Protein AF-A0A1C4YHN3-F1 (afdb_monomer)

pLDDT: mean 73.81, std 14.63, range [34.56, 90.0]

Nearest PDB structures (foldseek):
  3u1u-assembly1_A  TM=4.009E-01  e=6.116E+00  Homo sapiens
  4iup-assembly2_B  TM=3.305E-01  e=4.116E+00  Arabidopsis thaliana
  7eez-assembly1_A  TM=3.086E-01  e=4.116E+00  Zea mays

Foldseek 3Di:
DDPPPPPPPVVVVVVVVVVVVVVVLVPADDFQPWFWAQDPVPRATATFRDWDWDWDQDPNDTDIDATWTAGPPPRDTDHDDPPRTDDQPDKDFQQAWAFRCPDPDTDTDGPRDIDTDDCRYQWDAGRRRRDIDGHNVPPPPPDD

Sequence (144 aa):
MTTGQAEPAGWRLAWDLAVALWRELRAGPQPLPVLYLACDGCGQVTAHTRVQKVMDISDGAVIGSPPEAVCEACEHAQRRTVGDELPADTTVICAGHRFRRFGLRRRRRACSEAFAVPAAAVLVVCPWCVTRQAGPGRHSRQAM

Radius of gyration: 23.23 Å; Cα contacts (8 Å, |Δi|>4): 239; chains: 1; bounding box: 82×25×73 Å

Solvent-accessible surface area (backbone atoms only — not comparable to full-atom values): 8772 Å² total; per-residue (Å²): 138,83,83,78,80,77,75,59,72,61,57,60,54,52,48,52,51,50,52,49,52,50,48,55,71,61,55,57,74,71,68,48,78,67,43,43,34,71,32,88,80,79,72,42,32,30,32,26,74,47,74,47,70,56,74,47,78,57,95,92,42,79,49,74,49,72,50,23,38,28,32,74,85,77,64,42,70,42,77,68,56,96,83,58,66,59,69,59,80,32,79,47,67,35,87,39,56,29,83,51,81,62,77,95,52,84,52,83,39,75,49,64,48,75,45,71,36,36,56,69,19,48,40,37,59,36,44,70,54,69,38,74,41,79,20,74,57,58,74,84,78,85,85,130

Mean predicted aligned error: 13.32 Å

Structure (mmCIF, N/CA/C/O backbone):
data_AF-A0A1C4YHN3-F1
#
_entry.id   AF-A0A1C4YHN3-F1
#
loop_
_atom_site.group_PDB
_atom_site.id
_atom_site.type_symbol
_atom_site.label_atom_id
_atom_site.label_alt_id
_atom_site.label_comp_id
_atom_site.label_asym_id
_atom_site.label_entity_id
_atom_site.label_seq_id
_atom_site.pdbx_PDB_ins_code
_atom_site.Cartn_x
_atom_site.Cartn_y
_atom_site.Cartn_z
_atom_site.occupancy
_atom_site.B_iso_or_equiv
_atom_site.auth_seq_id
_atom_site.auth_comp_id
_atom_site.auth_asym_id
_atom_site.auth_atom_id
_atom_site.pdbx_PDB_model_num
ATOM 1 N N . MET A 1 1 ? 51.807 -9.608 -42.694 1.00 37.16 1 MET A N 1
ATOM 2 C CA . MET A 1 1 ? 51.645 -8.797 -41.469 1.00 37.16 1 MET A CA 1
ATOM 3 C C . MET A 1 1 ? 50.200 -8.940 -41.019 1.00 37.16 1 MET A C 1
ATOM 5 O O . MET A 1 1 ? 49.317 -8.361 -41.632 1.00 37.16 1 MET A O 1
ATOM 9 N N . THR A 1 2 ? 49.945 -9.826 -40.060 1.00 42.34 2 THR A N 1
ATOM 10 C CA . THR A 1 2 ? 48.609 -10.155 -39.542 1.00 42.34 2 THR A CA 1
ATOM 11 C C . THR A 1 2 ? 48.219 -9.158 -38.455 1.00 42.34 2 THR A C 1
ATOM 13 O O . THR A 1 2 ? 48.854 -9.112 -37.403 1.00 42.34 2 THR A O 1
ATOM 16 N N . THR A 1 3 ? 47.189 -8.351 -38.700 1.00 46.25 3 THR A N 1
ATOM 17 C CA . THR A 1 3 ? 46.579 -7.478 -37.692 1.00 46.25 3 THR A CA 1
ATOM 18 C C . THR A 1 3 ? 45.764 -8.328 -36.724 1.00 46.25 3 THR A C 1
ATOM 20 O O . THR A 1 3 ? 44.648 -8.738 -37.035 1.00 46.25 3 THR A O 1
ATOM 23 N N . GLY A 1 4 ? 46.338 -8.621 -35.557 1.00 47.19 4 GLY A N 1
ATOM 24 C CA . GLY A 1 4 ? 45.615 -9.216 -34.439 1.00 47.19 4 GLY A CA 1
ATOM 25 C C . GLY A 1 4 ? 44.572 -8.231 -33.923 1.00 47.19 4 GLY A C 1
ATOM 26 O O . GLY A 1 4 ? 44.912 -7.269 -33.238 1.00 47.19 4 GLY A O 1
ATOM 27 N N . GLN A 1 5 ? 43.305 -8.454 -34.268 1.00 49.44 5 GLN A N 1
ATOM 28 C CA . GLN A 1 5 ? 42.179 -7.827 -33.584 1.00 49.44 5 GLN A CA 1
ATOM 29 C C . GLN A 1 5 ? 42.171 -8.326 -32.137 1.00 49.44 5 GLN A C 1
ATOM 31 O O . GLN A 1 5 ? 41.669 -9.405 -31.838 1.00 49.44 5 GLN A O 1
ATOM 36 N N . ALA A 1 6 ? 42.744 -7.537 -31.233 1.00 52.94 6 ALA A N 1
ATOM 37 C CA . ALA A 1 6 ? 42.451 -7.658 -29.818 1.00 52.94 6 ALA A CA 1
ATOM 38 C C . ALA A 1 6 ? 40.997 -7.204 -29.616 1.00 52.94 6 ALA A C 1
ATOM 40 O O . ALA A 1 6 ? 40.731 -6.008 -29.507 1.00 52.94 6 ALA A O 1
ATOM 41 N N . GLU A 1 7 ? 40.044 -8.142 -29.623 1.00 60.81 7 GLU A N 1
ATOM 42 C CA . GLU A 1 7 ? 38.725 -7.904 -29.027 1.00 60.81 7 GLU A CA 1
ATOM 43 C C . GLU A 1 7 ? 38.977 -7.489 -27.569 1.00 60.81 7 GLU A C 1
ATOM 45 O O . GLU A 1 7 ? 39.515 -8.286 -26.792 1.00 60.81 7 GLU A O 1
ATOM 50 N N . PRO A 1 8 ? 38.670 -6.244 -27.167 1.00 57.66 8 PRO A N 1
ATOM 51 C CA . PRO A 1 8 ? 38.975 -5.819 -25.819 1.00 57.66 8 PRO A CA 1
ATOM 52 C C . PRO A 1 8 ? 37.989 -6.529 -24.895 1.00 57.66 8 PRO A C 1
ATOM 54 O O . PRO A 1 8 ? 36.792 -6.243 -24.912 1.00 57.66 8 PRO A O 1
ATOM 57 N N . ALA A 1 9 ? 38.489 -7.429 -24.049 1.00 63.88 9 ALA A N 1
ATOM 58 C CA . ALA A 1 9 ? 37.716 -8.080 -22.986 1.00 63.88 9 ALA A CA 1
ATOM 59 C C . ALA A 1 9 ? 36.911 -7.072 -22.128 1.00 63.88 9 ALA A C 1
ATOM 61 O O . ALA A 1 9 ? 35.871 -7.410 -21.565 1.00 63.88 9 ALA A O 1
ATOM 62 N N . GLY A 1 10 ? 37.339 -5.804 -22.101 1.00 68.94 10 GLY A N 1
ATOM 63 C CA . GLY A 1 10 ? 36.629 -4.695 -21.467 1.00 68.94 10 GLY A CA 1
ATOM 64 C C . GLY A 1 10 ? 35.279 -4.326 -22.095 1.00 68.94 10 GLY A C 1
ATOM 65 O O . GLY A 1 10 ? 34.430 -3.804 -21.382 1.00 68.94 10 GLY A O 1
ATOM 66 N N . TRP A 1 11 ? 35.025 -4.613 -23.379 1.00 80.62 11 TRP A N 1
ATOM 67 C CA . TRP A 1 11 ? 33.744 -4.264 -24.016 1.00 80.62 11 TRP A CA 1
ATOM 68 C C . TRP A 1 11 ? 32.583 -5.112 -23.493 1.00 80.62 11 TRP A C 1
ATOM 70 O O . TRP A 1 11 ? 31.507 -4.585 -23.223 1.00 80.62 11 TRP A O 1
ATOM 80 N N . ARG A 1 12 ? 32.810 -6.415 -23.284 1.00 80.81 12 ARG A N 1
ATOM 81 C CA . ARG A 1 12 ? 31.794 -7.309 -22.706 1.00 80.81 12 ARG A CA 1
ATOM 82 C C . ARG A 1 12 ? 31.485 -6.933 -21.258 1.00 80.81 12 ARG A C 1
ATOM 84 O O . ARG A 1 12 ? 30.321 -6.801 -20.909 1.00 80.81 12 ARG A O 1
ATOM 91 N N . LEU A 1 13 ? 32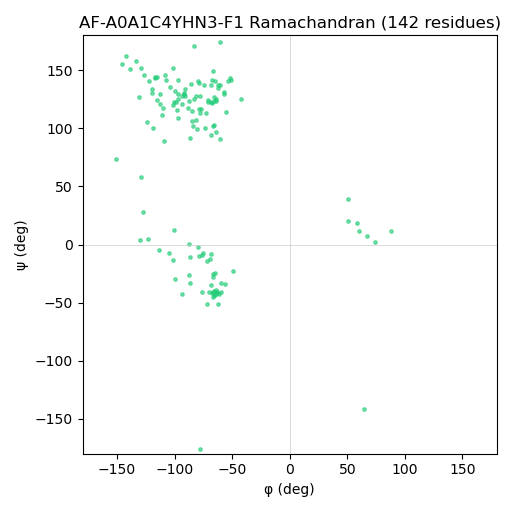.517 -6.633 -20.465 1.00 81.81 13 LEU A N 1
ATOM 92 C CA . LEU A 1 13 ? 32.355 -6.131 -19.096 1.00 81.81 13 LEU A CA 1
ATOM 93 C C . LEU A 1 13 ? 31.601 -4.793 -19.055 1.00 81.81 13 LEU A C 1
ATOM 95 O O . LEU A 1 13 ? 30.705 -4.617 -18.234 1.00 81.81 13 LEU A O 1
ATOM 99 N N . ALA A 1 14 ? 31.914 -3.861 -19.959 1.00 82.31 14 ALA A N 1
ATOM 100 C CA . ALA A 1 14 ? 31.201 -2.590 -20.061 1.00 82.31 14 ALA A CA 1
ATOM 101 C C . ALA A 1 14 ? 29.726 -2.786 -20.447 1.00 82.31 14 ALA A C 1
ATOM 103 O O . ALA A 1 14 ? 28.853 -2.108 -19.904 1.00 82.31 14 ALA A O 1
ATOM 104 N N . TRP A 1 15 ? 29.439 -3.729 -21.348 1.00 84.44 15 TRP A N 1
ATOM 105 C CA . TRP A 1 15 ? 28.074 -4.074 -21.734 1.00 84.44 15 TRP A CA 1
ATOM 106 C C . TRP A 1 15 ? 27.292 -4.708 -20.581 1.00 84.44 15 TRP A C 1
ATOM 108 O O . TRP A 1 15 ? 26.168 -4.289 -20.307 1.00 84.44 15 TRP A O 1
ATOM 118 N N . ASP A 1 16 ? 27.891 -5.650 -19.856 1.00 85.81 16 ASP A N 1
ATOM 119 C CA . ASP A 1 16 ? 27.256 -6.296 -18.705 1.00 85.81 16 ASP A CA 1
ATOM 120 C C . ASP A 1 16 ? 26.971 -5.293 -17.580 1.00 85.81 16 ASP A C 1
ATOM 122 O O . ASP A 1 16 ? 25.866 -5.280 -17.031 1.00 85.81 16 ASP A O 1
ATOM 126 N N . LEU A 1 17 ? 27.908 -4.378 -17.302 1.00 84.94 17 LEU A N 1
ATOM 127 C CA . LEU A 1 17 ? 27.700 -3.274 -16.361 1.00 84.94 17 LEU A CA 1
ATOM 128 C C . LEU A 1 17 ? 26.599 -2.316 -16.833 1.00 84.94 17 LEU A C 1
ATOM 130 O O . LEU A 1 17 ? 25.769 -1.896 -16.029 1.00 84.94 17 LEU A O 1
ATOM 134 N N . ALA A 1 18 ? 26.537 -1.999 -18.128 1.00 83.50 18 ALA A N 1
ATOM 135 C CA . ALA A 1 18 ? 25.483 -1.152 -18.683 1.00 83.50 18 ALA A CA 1
ATOM 136 C C . ALA A 1 18 ? 24.103 -1.821 -18.596 1.00 83.50 18 ALA A C 1
ATOM 138 O O . ALA A 1 18 ? 23.121 -1.161 -18.256 1.00 83.50 18 ALA A O 1
ATOM 139 N N . VAL A 1 19 ? 24.012 -3.128 -18.856 1.00 81.31 19 VAL A N 1
ATOM 140 C CA . VAL A 1 19 ? 22.771 -3.904 -18.716 1.00 81.31 19 VAL A CA 1
ATOM 141 C C . VAL A 1 19 ? 22.357 -4.008 -17.249 1.00 81.31 19 VAL A C 1
ATOM 143 O O . VAL A 1 19 ? 21.170 -3.851 -16.956 1.00 81.31 19 VAL A O 1
ATOM 146 N N . ALA A 1 20 ? 23.297 -4.232 -16.328 1.00 77.25 20 ALA A N 1
ATOM 147 C CA . ALA A 1 20 ? 23.036 -4.265 -14.890 1.00 77.25 20 ALA A CA 1
ATOM 148 C C . ALA A 1 20 ? 22.529 -2.908 -14.384 1.00 77.25 20 ALA A C 1
ATOM 150 O O . ALA A 1 20 ? 21.433 -2.836 -13.827 1.00 77.25 20 ALA A O 1
ATOM 151 N N . LEU A 1 21 ? 23.239 -1.823 -14.701 1.00 75.81 21 LEU A N 1
ATOM 152 C CA . LEU A 1 21 ? 22.833 -0.459 -14.365 1.00 75.81 21 LEU A CA 1
ATOM 153 C C . LEU A 1 21 ? 21.474 -0.110 -14.982 1.00 75.81 21 LEU A C 1
ATOM 155 O O . LEU A 1 21 ? 20.623 0.505 -14.345 1.00 75.81 21 LEU A O 1
ATOM 159 N N . TRP A 1 22 ? 21.224 -0.518 -16.226 1.00 76.00 22 TRP A N 1
ATOM 160 C CA . TRP A 1 22 ? 19.942 -0.275 -16.875 1.00 76.00 22 TRP A CA 1
ATOM 161 C C . TRP A 1 22 ? 18.805 -1.082 -16.246 1.00 76.00 22 TRP A C 1
ATOM 163 O O . TRP A 1 22 ? 17.683 -0.579 -16.166 1.00 76.00 22 TRP A O 1
ATOM 173 N N . ARG A 1 23 ? 19.073 -2.307 -15.776 1.00 68.81 23 ARG A N 1
ATOM 174 C CA . ARG A 1 23 ? 18.122 -3.110 -14.993 1.00 68.81 23 ARG A CA 1
ATOM 175 C C . ARG A 1 23 ? 17.853 -2.478 -13.635 1.00 68.81 23 ARG A C 1
ATOM 177 O O . ARG A 1 23 ? 16.687 -2.413 -13.274 1.00 68.81 23 ARG A O 1
ATOM 184 N N . GLU A 1 24 ? 18.857 -1.951 -12.945 1.00 62.06 24 GLU A N 1
ATOM 185 C CA . GLU A 1 24 ? 18.684 -1.218 -11.683 1.00 62.06 24 GLU A CA 1
ATOM 186 C C . GLU A 1 24 ? 17.904 0.086 -11.879 1.00 62.06 24 GLU A C 1
ATOM 188 O O . GLU A 1 24 ? 16.947 0.351 -11.161 1.00 62.06 24 GLU A O 1
ATOM 193 N N . LEU A 1 25 ? 18.207 0.859 -12.924 1.00 59.25 25 LEU A N 1
ATOM 194 C CA . LEU A 1 25 ? 17.440 2.058 -13.282 1.00 59.25 25 LEU A CA 1
ATOM 195 C C . LEU A 1 25 ? 16.006 1.724 -13.740 1.00 59.25 25 LEU A C 1
ATOM 197 O O . LEU A 1 25 ? 15.102 2.563 -13.652 1.00 59.25 25 LEU A O 1
ATOM 201 N N . ARG A 1 26 ? 15.771 0.511 -14.263 1.00 59.66 26 ARG A N 1
ATOM 202 C CA . ARG A 1 26 ? 14.433 0.019 -14.637 1.00 59.66 26 ARG A CA 1
ATOM 203 C C . ARG A 1 26 ? 13.676 -0.652 -13.512 1.00 59.66 26 ARG A C 1
ATOM 205 O O . ARG A 1 26 ? 12.436 -0.664 -13.609 1.00 59.66 26 ARG A O 1
ATOM 212 N N . ALA A 1 27 ? 14.378 -1.214 -12.533 1.00 57.94 27 ALA A N 1
ATOM 213 C CA . ALA A 1 27 ? 13.832 -1.638 -11.263 1.00 57.94 27 ALA A CA 1
ATOM 214 C C . ALA A 1 27 ? 13.275 -0.357 -10.655 1.00 57.94 27 ALA A C 1
ATOM 216 O O . ALA A 1 27 ? 13.984 0.485 -10.119 1.00 57.94 27 ALA A O 1
ATOM 217 N N . GLY A 1 28 ? 11.998 -0.098 -10.939 1.00 55.72 28 GLY A N 1
ATOM 218 C CA . GLY A 1 28 ? 11.368 1.138 -10.512 1.00 55.72 28 GLY A CA 1
ATOM 219 C C . GLY A 1 28 ? 11.393 1.226 -8.984 1.00 55.72 28 GLY A C 1
ATOM 220 O O . GLY A 1 28 ? 11.763 0.247 -8.342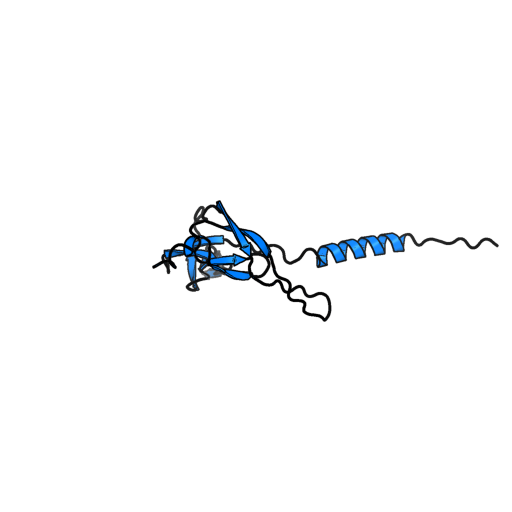 1.00 55.72 28 GLY A O 1
ATOM 221 N N . PRO A 1 29 ? 10.965 2.357 -8.393 1.00 59.06 29 PRO A N 1
ATOM 222 C CA . PRO A 1 29 ? 10.959 2.526 -6.943 1.00 59.06 29 PRO A CA 1
ATOM 223 C C . PRO A 1 29 ? 10.465 1.259 -6.244 1.00 59.06 29 PRO A C 1
ATOM 225 O O . PRO A 1 29 ? 9.401 0.742 -6.616 1.00 59.06 29 PRO A O 1
ATOM 228 N N . GLN A 1 30 ? 11.294 0.755 -5.323 1.00 63.16 30 GLN A N 1
ATOM 229 C CA . GLN A 1 30 ? 10.943 -0.346 -4.435 1.00 63.16 30 GLN A CA 1
ATOM 230 C C . GLN A 1 30 ? 9.603 -0.014 -3.767 1.00 63.16 30 GLN A C 1
ATOM 232 O O . GLN A 1 30 ? 9.355 1.165 -3.484 1.00 63.16 30 GLN A O 1
ATOM 237 N N . PRO A 1 31 ? 8.717 -1.006 -3.579 1.00 68.69 31 PRO A N 1
ATOM 238 C CA . PRO A 1 31 ? 7.424 -0.757 -2.964 1.00 68.69 31 PRO A CA 1
ATOM 239 C C . PRO A 1 31 ? 7.635 -0.132 -1.583 1.00 68.69 31 PRO A C 1
ATOM 241 O O . PRO A 1 31 ? 8.419 -0.634 -0.777 1.00 68.69 31 PRO A O 1
ATOM 244 N N . LEU A 1 32 ? 6.954 0.983 -1.321 1.00 70.00 32 LEU A N 1
ATOM 245 C CA . LEU A 1 32 ? 6.925 1.563 0.017 1.00 70.00 32 LEU A CA 1
ATOM 246 C C . LEU A 1 32 ? 6.274 0.561 0.982 1.00 70.00 32 LEU A C 1
ATOM 248 O O . LEU A 1 32 ? 5.251 -0.027 0.623 1.00 70.00 32 LEU A O 1
ATOM 252 N N . PRO A 1 33 ? 6.815 0.380 2.198 1.00 70.69 33 PRO A N 1
ATOM 253 C CA . PRO A 1 33 ? 6.120 -0.366 3.235 1.00 70.69 33 PRO A CA 1
ATOM 254 C C . PRO A 1 33 ? 4.872 0.431 3.643 1.00 70.69 33 PRO A C 1
ATOM 256 O O . PRO A 1 33 ? 4.965 1.444 4.334 1.00 70.69 33 PRO A O 1
ATOM 259 N N . VAL A 1 34 ? 3.706 0.012 3.148 1.00 79.44 34 VAL A N 1
ATOM 260 C CA . VAL A 1 34 ? 2.404 0.593 3.497 1.00 79.44 34 VAL A CA 1
ATOM 261 C C . VAL A 1 34 ? 1.779 -0.285 4.569 1.00 79.44 34 VAL A C 1
ATOM 263 O O . VAL A 1 34 ? 1.473 -1.444 4.308 1.00 79.44 34 VAL A O 1
ATOM 266 N N . LEU A 1 35 ? 1.586 0.275 5.759 1.00 84.38 35 LEU A N 1
ATOM 267 C CA . LEU A 1 35 ? 0.953 -0.414 6.881 1.00 84.38 35 LEU A CA 1
ATOM 268 C C . LEU A 1 35 ? -0.522 -0.034 6.938 1.00 84.38 35 LEU A C 1
ATOM 270 O O . LEU A 1 35 ? -0.854 1.130 6.721 1.00 84.38 35 LEU A O 1
ATOM 274 N N . TYR A 1 36 ? -1.399 -0.981 7.259 1.00 87.19 36 TYR A N 1
ATOM 275 C CA . TYR A 1 36 ? -2.813 -0.695 7.493 1.00 87.19 36 TYR A CA 1
ATOM 276 C C . TYR A 1 36 ? -3.158 -0.926 8.955 1.00 87.19 36 TYR A C 1
ATOM 278 O O . TYR A 1 36 ? -3.002 -2.033 9.468 1.00 87.19 36 TYR A O 1
ATOM 286 N N . LEU A 1 37 ? -3.634 0.133 9.603 1.00 88.00 37 LEU A N 1
ATOM 287 C CA . LEU A 1 37 ? -3.967 0.152 11.022 1.00 88.00 37 LEU A CA 1
ATOM 288 C C . LEU A 1 37 ? -5.376 0.721 11.195 1.00 88.00 37 LEU A C 1
ATOM 290 O O . LEU A 1 37 ? -5.828 1.539 10.384 1.00 88.00 37 LEU A O 1
ATOM 294 N N . ALA A 1 38 ? -6.063 0.301 12.255 1.00 88.19 38 ALA A N 1
ATOM 295 C CA . ALA A 1 38 ? -7.234 1.020 12.738 1.00 88.19 38 ALA A CA 1
ATOM 296 C C . ALA A 1 38 ? -6.757 2.336 13.363 1.00 88.19 38 ALA A C 1
ATOM 298 O O . ALA A 1 38 ? -5.901 2.332 14.246 1.00 88.19 38 ALA A O 1
ATOM 299 N N . CYS A 1 39 ? -7.253 3.462 12.860 1.00 87.19 39 CYS A N 1
ATOM 300 C CA . CYS A 1 39 ? -6.867 4.766 13.370 1.00 87.19 39 CYS A CA 1
ATOM 301 C C . CYS A 1 39 ? -7.694 5.130 14.607 1.00 87.19 39 CYS A C 1
ATOM 303 O O . CYS A 1 39 ? -8.916 5.208 14.508 1.00 87.19 39 CYS A O 1
ATOM 305 N N . ASP A 1 40 ? -7.046 5.455 15.725 1.00 85.75 40 ASP A N 1
ATOM 306 C CA . ASP A 1 40 ? -7.724 5.866 16.964 1.00 85.75 40 ASP A CA 1
ATOM 307 C C . ASP A 1 40 ? -8.444 7.219 16.815 1.00 85.75 40 ASP A C 1
ATOM 309 O O . ASP A 1 40 ? -9.464 7.472 17.450 1.00 85.75 40 ASP A O 1
ATOM 313 N N . GLY A 1 41 ? -7.949 8.085 15.923 1.00 85.38 41 GLY A N 1
ATOM 314 C CA . GLY A 1 41 ? -8.517 9.413 15.688 1.00 85.38 41 GLY A CA 1
ATOM 315 C C . GLY A 1 41 ? -9.803 9.410 14.855 1.00 85.38 41 GLY A C 1
ATOM 316 O O . GLY A 1 41 ? -10.724 10.166 15.148 1.00 85.38 41 GLY A O 1
ATOM 317 N N . CYS A 1 42 ? -9.882 8.593 13.797 1.00 86.25 42 CYS A N 1
ATOM 318 C CA . CYS A 1 42 ? -11.058 8.544 12.909 1.00 86.25 42 CYS A CA 1
ATOM 319 C C . CYS A 1 42 ? -11.842 7.221 12.964 1.00 86.25 42 CYS A C 1
ATOM 321 O O . CYS A 1 42 ? -12.884 7.097 12.316 1.00 86.25 42 CYS A O 1
ATOM 323 N N . GLY A 1 43 ? -11.349 6.227 13.704 1.00 85.56 43 GLY A N 1
ATOM 324 C CA . GLY A 1 43 ? -11.949 4.898 13.847 1.00 85.56 43 GLY A CA 1
ATOM 325 C C . GLY A 1 43 ? -11.941 4.050 12.572 1.00 85.56 43 GLY A C 1
ATOM 326 O O . GLY A 1 43 ? -12.592 3.010 12.531 1.00 85.56 43 GLY A O 1
ATOM 327 N N . GLN A 1 44 ? -11.272 4.494 11.503 1.00 86.94 44 GLN A N 1
ATOM 328 C CA . GLN A 1 44 ? -11.250 3.801 10.212 1.00 86.94 44 GLN A CA 1
ATOM 329 C C . GLN A 1 44 ? -9.948 3.027 10.022 1.00 86.94 44 GLN A C 1
ATOM 331 O O . GLN A 1 44 ? -8.898 3.443 10.506 1.00 86.94 44 GLN A O 1
ATOM 336 N N . VAL A 1 45 ? -10.000 1.944 9.242 1.00 87.00 45 VAL A N 1
ATOM 337 C CA . VAL A 1 45 ? -8.790 1.270 8.761 1.00 87.00 45 VAL A CA 1
ATOM 338 C C . VAL A 1 45 ? -8.214 2.061 7.592 1.00 87.00 45 VAL A C 1
ATOM 340 O O . VAL A 1 45 ? -8.849 2.214 6.540 1.00 87.00 45 VAL A O 1
ATOM 343 N N . THR A 1 46 ? -7.006 2.577 7.779 1.00 86.19 46 THR A N 1
ATOM 344 C CA . THR A 1 46 ? -6.334 3.455 6.817 1.00 86.19 46 THR A CA 1
ATOM 345 C C . THR A 1 46 ? -4.893 3.037 6.605 1.00 86.19 46 THR A C 1
ATOM 347 O O . THR A 1 46 ? -4.303 2.368 7.446 1.00 86.19 46 THR A O 1
ATOM 350 N N . ALA A 1 47 ? -4.321 3.438 5.472 1.00 84.81 47 ALA A N 1
ATOM 351 C CA . ALA A 1 47 ? -2.887 3.341 5.258 1.00 84.81 47 ALA A CA 1
ATOM 352 C C . ALA A 1 47 ? -2.131 4.306 6.191 1.00 84.81 47 ALA A C 1
ATOM 354 O O . ALA A 1 47 ? -2.562 5.442 6.391 1.00 84.81 47 ALA A O 1
ATOM 355 N N . HIS A 1 48 ? -0.985 3.867 6.703 1.00 82.31 48 HIS A N 1
ATOM 356 C CA . HIS A 1 48 ? 0.007 4.655 7.426 1.00 82.31 48 HIS A CA 1
ATOM 357 C C . HIS A 1 48 ? 1.336 4.468 6.692 1.00 82.31 48 HIS A C 1
ATOM 359 O O . HIS A 1 48 ? 1.942 3.395 6.741 1.00 82.31 48 HIS A O 1
ATOM 365 N N . THR A 1 49 ? 1.773 5.491 5.953 1.00 75.69 49 THR A N 1
ATOM 366 C CA . THR A 1 49 ? 3.022 5.426 5.165 1.00 75.69 49 THR A CA 1
ATOM 367 C C . THR A 1 49 ? 4.172 6.200 5.799 1.00 75.69 49 THR A C 1
ATOM 369 O O . THR A 1 49 ? 5.314 6.120 5.347 1.00 75.69 49 THR A O 1
ATOM 372 N N . ARG A 1 50 ? 3.879 6.947 6.868 1.00 71.81 50 ARG A N 1
ATOM 373 C CA . ARG A 1 50 ? 4.846 7.754 7.606 1.00 71.81 50 ARG A CA 1
ATOM 374 C C . ARG A 1 50 ? 5.042 7.182 8.996 1.00 71.81 50 ARG A C 1
ATOM 376 O O . ARG A 1 50 ? 4.079 6.969 9.731 1.00 71.81 50 ARG A O 1
ATOM 383 N N . VAL A 1 51 ? 6.311 6.998 9.339 1.00 69.44 51 VAL A N 1
ATOM 384 C CA . VAL A 1 51 ? 6.755 6.674 10.689 1.00 69.44 51 VAL A CA 1
ATOM 385 C C . VAL A 1 51 ? 7.484 7.890 11.241 1.00 69.44 51 VAL A C 1
ATOM 387 O O . VAL A 1 51 ? 8.512 8.291 10.690 1.00 69.44 51 VAL A O 1
ATOM 390 N N . GLN A 1 52 ? 6.960 8.475 12.311 1.00 63.25 52 GLN A N 1
ATOM 391 C CA . GLN A 1 52 ? 7.670 9.487 13.084 1.00 63.25 52 GLN A CA 1
ATOM 392 C C . GLN A 1 52 ? 8.430 8.794 14.215 1.00 63.25 52 GLN A C 1
ATOM 394 O O . GLN A 1 52 ? 7.887 7.958 14.932 1.00 63.25 52 GLN A O 1
ATOM 399 N N . LYS A 1 53 ? 9.719 9.107 14.346 1.00 66.00 53 LYS A N 1
ATOM 400 C CA . LYS A 1 53 ? 10.529 8.705 15.496 1.00 66.00 53 LYS A CA 1
ATOM 401 C C . LYS A 1 53 ? 10.841 9.964 16.281 1.00 66.00 53 LYS A C 1
ATOM 403 O O . LYS A 1 53 ? 11.582 10.812 15.791 1.00 66.00 53 LYS A O 1
ATOM 408 N N . VAL A 1 54 ? 10.271 10.077 17.472 1.00 62.69 54 VAL A N 1
ATOM 409 C CA . VAL A 1 54 ? 10.625 11.141 18.408 1.00 62.69 54 VAL A CA 1
ATOM 410 C C . VAL A 1 54 ? 11.793 10.636 19.246 1.00 62.69 54 VAL A C 1
ATOM 412 O O . VAL A 1 54 ? 11.695 9.610 19.923 1.00 62.69 54 VAL A O 1
ATOM 415 N N . MET A 1 55 ? 12.928 11.318 19.135 1.00 60.00 55 MET A N 1
ATOM 416 C CA . MET A 1 55 ? 14.082 11.086 19.995 1.00 60.00 55 MET A CA 1
ATOM 417 C C . MET A 1 55 ? 14.060 12.145 21.081 1.00 60.00 55 MET A C 1
ATOM 419 O O . MET A 1 55 ? 14.066 13.333 20.762 1.00 60.00 55 MET A O 1
ATOM 423 N N . ASP A 1 56 ? 14.031 11.705 22.332 1.00 61.88 56 ASP A N 1
ATOM 424 C CA . ASP A 1 56 ? 14.173 12.593 23.476 1.00 61.88 56 ASP A CA 1
ATOM 425 C C . ASP A 1 56 ? 15.558 12.384 24.102 1.00 61.88 56 ASP A C 1
ATOM 427 O O . ASP A 1 56 ? 16.080 11.261 24.141 1.00 61.88 56 ASP A O 1
ATOM 431 N N . ILE A 1 57 ? 16.176 13.477 24.540 1.00 57.38 57 ILE A N 1
ATOM 432 C CA . ILE A 1 57 ? 17.474 13.473 25.215 1.00 57.38 57 ILE A CA 1
ATOM 433 C C . ILE A 1 57 ? 17.234 14.054 26.601 1.00 57.38 57 ILE A C 1
ATOM 435 O O . ILE A 1 57 ? 17.158 15.268 26.774 1.00 57.38 57 ILE A O 1
ATOM 439 N N . SER A 1 58 ? 17.127 13.171 27.587 1.00 55.88 58 SER A N 1
ATOM 440 C CA . SER A 1 58 ? 16.988 13.531 28.998 1.00 55.88 58 SER A CA 1
ATOM 441 C C . SER A 1 58 ? 18.173 12.946 29.770 1.00 55.88 58 SER A C 1
ATOM 443 O O . SER A 1 58 ? 18.515 11.779 29.587 1.00 55.88 58 SER A O 1
ATOM 445 N N . ASP A 1 59 ? 18.847 13.770 30.579 1.00 63.47 59 ASP A N 1
ATOM 446 C CA . ASP A 1 59 ? 19.987 13.393 31.437 1.00 63.47 59 ASP A CA 1
ATOM 447 C C . ASP A 1 59 ? 21.127 1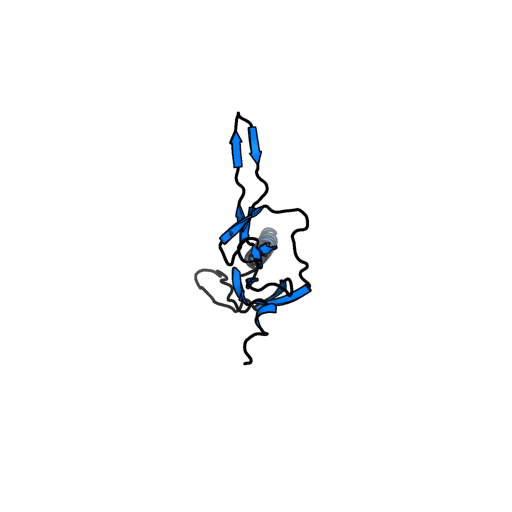2.617 30.743 1.00 63.47 59 ASP A C 1
ATOM 449 O O . ASP A 1 59 ? 21.715 11.688 31.293 1.00 63.47 59 ASP A O 1
ATOM 453 N N . GLY A 1 60 ? 21.460 12.987 29.501 1.00 64.25 60 GLY A N 1
ATOM 454 C CA . GLY A 1 60 ? 22.556 12.360 28.748 1.00 64.25 60 GLY A CA 1
ATOM 455 C C . GLY A 1 60 ? 22.248 10.954 28.216 1.00 64.25 60 GLY A C 1
ATOM 456 O O . GLY A 1 60 ? 23.104 10.353 27.566 1.00 64.25 60 GLY A O 1
ATOM 457 N N . ALA A 1 61 ? 21.030 10.447 28.427 1.00 56.59 61 ALA A N 1
ATOM 458 C CA . ALA A 1 61 ? 20.528 9.225 27.817 1.00 56.59 61 ALA A CA 1
ATOM 459 C C . ALA A 1 61 ? 19.630 9.558 26.616 1.00 56.59 61 ALA A C 1
ATOM 461 O O . ALA A 1 61 ? 18.726 10.390 26.691 1.00 56.59 61 ALA A O 1
ATOM 462 N N . VAL A 1 62 ? 19.872 8.883 25.490 1.00 60.06 62 VAL A N 1
ATOM 463 C CA . VAL A 1 62 ? 18.987 8.939 24.322 1.00 60.06 62 VAL A CA 1
ATOM 464 C C . VAL A 1 62 ? 17.880 7.913 24.531 1.00 60.06 62 VAL A C 1
ATOM 466 O O . VAL A 1 62 ? 18.118 6.710 24.410 1.00 60.06 62 VAL A O 1
ATOM 469 N N . ILE A 1 63 ? 16.669 8.378 24.833 1.00 64.00 63 ILE A N 1
ATOM 470 C CA . ILE A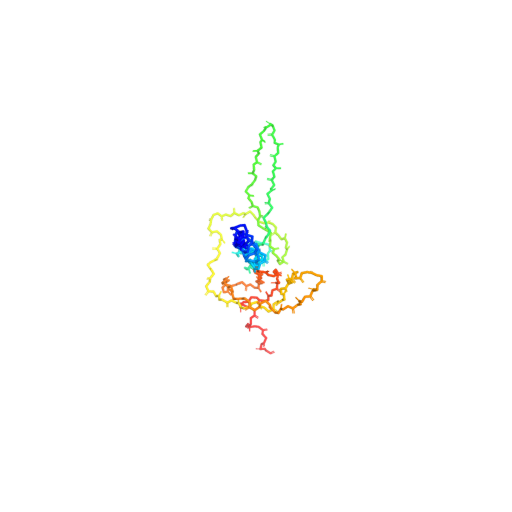 1 63 ? 15.491 7.515 24.928 1.00 64.00 63 ILE A CA 1
ATOM 471 C C . ILE A 1 63 ? 14.764 7.600 23.585 1.00 64.00 63 ILE A C 1
ATOM 473 O O . ILE A 1 63 ? 14.186 8.623 23.216 1.00 64.00 63 ILE A O 1
ATOM 477 N N . GLY A 1 64 ? 14.824 6.518 22.810 1.00 58.78 64 GLY A N 1
ATOM 478 C CA . GLY A 1 64 ? 14.041 6.401 21.583 1.00 58.78 64 GLY A CA 1
ATOM 479 C C . GLY A 1 64 ? 12.589 6.083 21.922 1.00 58.78 64 GLY A C 1
ATOM 480 O O . GLY A 1 64 ? 12.316 5.008 22.457 1.00 58.78 64 GLY A O 1
ATOM 481 N N . SER A 1 65 ? 11.654 6.980 21.595 1.00 62.00 65 SER A N 1
ATOM 482 C CA . SER A 1 65 ? 10.231 6.639 21.675 1.00 62.00 65 SER A CA 1
ATOM 483 C C . SER A 1 65 ? 9.881 5.573 20.627 1.00 62.00 65 SER A C 1
ATOM 485 O O . SER A 1 65 ? 10.502 5.537 19.555 1.00 62.00 65 SER A O 1
ATOM 487 N N . PRO A 1 66 ? 8.887 4.702 20.896 1.00 65.06 66 PRO A N 1
ATOM 488 C CA . PRO A 1 66 ? 8.360 3.793 19.888 1.00 65.06 66 PRO A CA 1
ATOM 489 C C . PRO A 1 66 ? 7.962 4.563 18.620 1.00 65.06 66 PRO A C 1
ATOM 491 O O . PRO A 1 66 ? 7.471 5.687 18.727 1.00 65.06 66 PRO A O 1
ATOM 494 N N . PRO A 1 67 ? 8.164 3.990 17.421 1.00 70.44 67 PRO A N 1
ATOM 495 C CA . PRO A 1 67 ? 7.753 4.635 16.182 1.00 70.44 67 PRO A CA 1
ATOM 496 C C . PRO A 1 67 ? 6.250 4.941 16.204 1.00 70.44 67 PRO A C 1
ATOM 498 O O . PRO A 1 67 ? 5.440 4.063 16.501 1.00 70.44 67 PRO A O 1
ATOM 501 N N . GLU A 1 68 ? 5.882 6.169 15.856 1.00 79.44 68 GLU A N 1
ATOM 502 C CA . GLU A 1 68 ? 4.493 6.605 15.727 1.00 79.44 68 GLU A CA 1
ATOM 503 C C . GLU A 1 68 ? 4.066 6.524 14.262 1.00 79.44 68 GLU A C 1
ATOM 505 O O . GLU A 1 68 ? 4.761 7.007 13.362 1.00 79.44 68 GLU A O 1
ATOM 510 N N . ALA A 1 69 ? 2.932 5.877 14.007 1.00 81.50 69 ALA A N 1
ATOM 511 C CA . ALA A 1 69 ? 2.362 5.747 12.676 1.00 81.50 69 ALA A CA 1
ATOM 512 C C . ALA A 1 69 ? 1.350 6.874 12.446 1.00 81.50 69 ALA A C 1
ATOM 514 O O . ALA A 1 69 ? 0.413 7.039 13.224 1.00 81.50 69 ALA A O 1
ATOM 515 N N . VAL A 1 70 ? 1.496 7.616 11.348 1.00 84.38 70 VAL A N 1
ATOM 516 C CA . VAL A 1 70 ? 0.596 8.738 11.028 1.00 84.38 70 VAL A CA 1
ATOM 517 C C . VAL A 1 70 ? -0.493 8.290 10.060 1.00 84.38 70 VAL A C 1
ATOM 519 O O . VAL A 1 70 ? -0.193 7.763 8.987 1.00 84.38 70 VAL A O 1
ATOM 522 N N . CYS A 1 71 ? -1.750 8.515 10.439 1.00 85.19 71 CYS A N 1
ATOM 523 C CA . CYS A 1 71 ? -2.916 8.208 9.618 1.00 85.19 71 CYS A CA 1
ATOM 524 C C . CYS A 1 71 ? -2.957 9.090 8.362 1.00 85.19 71 CYS A C 1
ATOM 526 O O . CYS A 1 71 ? -2.953 10.317 8.450 1.00 85.19 71 CYS A O 1
ATOM 528 N N . GLU A 1 72 ? -3.071 8.485 7.177 1.00 84.25 72 GLU A N 1
ATOM 529 C CA . GLU A 1 72 ? -3.143 9.233 5.910 1.00 84.25 72 GLU A CA 1
ATOM 530 C C . GLU A 1 72 ? -4.474 9.980 5.703 1.00 84.25 72 GLU A C 1
ATOM 532 O O . GLU A 1 72 ? -4.567 10.818 4.803 1.00 84.25 72 GLU A O 1
ATOM 537 N N . ALA A 1 73 ? -5.509 9.667 6.493 1.00 84.31 73 ALA A N 1
ATOM 538 C CA . ALA A 1 73 ? -6.834 10.273 6.367 1.00 84.31 73 ALA 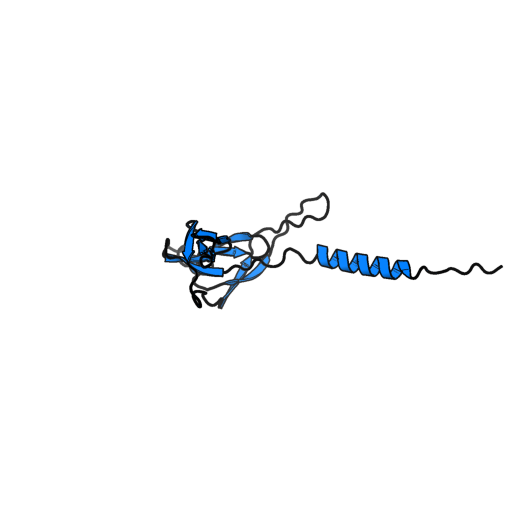A CA 1
ATOM 539 C C . ALA A 1 73 ? -7.045 11.491 7.279 1.00 84.31 73 ALA A C 1
ATOM 541 O O . ALA A 1 73 ? -7.628 12.474 6.829 1.00 84.31 73 ALA A O 1
ATOM 542 N N . CYS A 1 74 ? -6.607 11.426 8.540 1.00 86.44 74 CYS A N 1
ATOM 543 C CA . CYS A 1 74 ? -6.826 12.488 9.531 1.00 86.44 74 CYS A CA 1
ATOM 544 C C . CYS A 1 74 ? -5.538 13.037 10.160 1.00 86.44 74 CYS A C 1
ATOM 546 O O . CYS A 1 74 ? -5.623 13.844 11.078 1.00 86.44 74 CYS A O 1
ATOM 548 N N . GLU A 1 75 ? -4.363 12.589 9.704 1.00 86.19 75 GLU A N 1
ATOM 549 C CA . GLU A 1 75 ? -3.043 13.006 10.209 1.00 86.19 75 GLU A CA 1
ATOM 550 C C . GLU A 1 75 ? -2.801 12.719 11.700 1.00 86.19 75 GLU A C 1
ATOM 552 O O . GLU A 1 75 ? -1.802 13.151 12.270 1.00 86.19 75 GLU A O 1
ATOM 557 N N . HIS A 1 76 ? -3.672 11.926 12.328 1.00 85.62 76 HIS A N 1
ATOM 558 C CA . HIS A 1 76 ? -3.494 11.480 13.700 1.00 85.62 76 HIS A CA 1
ATOM 559 C C . HIS A 1 76 ? -2.266 10.569 13.808 1.00 85.62 76 HIS A C 1
ATOM 561 O O . HIS A 1 76 ? -2.168 9.558 13.105 1.00 85.62 76 HIS A O 1
ATOM 567 N N . ALA A 1 77 ? -1.330 10.944 14.678 1.00 84.81 77 ALA A N 1
ATOM 568 C CA . ALA A 1 77 ? -0.185 10.126 15.044 1.00 84.81 77 ALA A CA 1
ATOM 569 C C . ALA A 1 77 ? -0.577 9.219 16.212 1.00 84.81 77 ALA A C 1
ATOM 571 O O . ALA A 1 77 ? -1.019 9.705 17.251 1.00 84.81 77 ALA A O 1
ATOM 572 N N . GLN A 1 78 ? -0.413 7.910 16.034 1.00 82.62 78 GLN A N 1
ATOM 573 C CA . GLN A 1 78 ? -0.678 6.923 17.078 1.00 82.62 78 GLN A CA 1
ATOM 574 C C . GLN A 1 78 ? 0.536 6.023 17.288 1.00 82.62 78 GLN A C 1
ATOM 576 O O . GLN A 1 78 ? 1.278 5.712 16.347 1.00 82.62 78 GLN A O 1
ATOM 581 N N . ARG A 1 79 ? 0.754 5.607 18.537 1.00 81.44 79 ARG A N 1
ATOM 582 C CA . ARG A 1 79 ? 1.860 4.713 18.891 1.00 81.44 79 ARG A CA 1
ATOM 583 C C . ARG A 1 79 ? 1.626 3.333 18.296 1.00 81.44 79 ARG A C 1
ATOM 585 O O . ARG A 1 79 ? 0.523 2.800 18.367 1.00 81.44 79 ARG A O 1
ATOM 592 N N . ARG A 1 80 ? 2.683 2.740 17.744 1.00 76.25 80 ARG A N 1
ATOM 593 C CA . ARG A 1 80 ? 2.614 1.367 17.247 1.00 76.25 80 ARG A CA 1
ATOM 594 C C . ARG A 1 80 ? 2.614 0.359 18.386 1.00 76.25 80 ARG A C 1
ATOM 596 O O . ARG A 1 80 ? 3.428 0.460 19.307 1.00 76.25 80 ARG A O 1
ATOM 603 N N . THR A 1 81 ? 1.756 -0.646 18.260 1.00 76.12 81 THR A N 1
ATOM 604 C CA . THR A 1 81 ? 1.706 -1.795 19.173 1.00 76.12 81 THR A CA 1
ATOM 605 C C . THR A 1 81 ? 2.037 -3.059 18.386 1.00 76.12 81 THR A C 1
ATOM 607 O O . THR A 1 81 ? 1.684 -3.180 17.220 1.00 76.12 81 THR A O 1
ATOM 610 N N . VAL A 1 82 ? 2.750 -4.017 18.975 1.00 74.88 82 VAL A N 1
ATOM 611 C CA . VAL A 1 82 ? 3.065 -5.266 18.262 1.00 74.88 82 VAL A CA 1
ATOM 612 C C . VAL A 1 82 ? 1.763 -6.019 17.959 1.00 74.88 82 VAL A C 1
ATOM 614 O O . VAL A 1 82 ? 0.998 -6.298 18.876 1.00 74.88 82 VAL A O 1
ATOM 617 N N . GLY A 1 83 ? 1.522 -6.350 16.685 1.00 75.62 83 GLY A N 1
ATOM 618 C CA . GLY A 1 83 ? 0.318 -7.069 16.240 1.00 75.62 83 GLY A CA 1
ATOM 619 C C . GLY A 1 83 ? -0.888 -6.185 15.891 1.00 75.62 83 GLY A C 1
ATOM 620 O O . GLY A 1 83 ? -1.979 -6.713 15.715 1.00 75.62 83 GLY A O 1
ATOM 621 N N . ASP A 1 84 ? -0.705 -4.867 15.777 1.00 79.31 84 ASP A N 1
ATOM 622 C CA . ASP A 1 84 ? -1.748 -3.905 15.377 1.00 79.31 84 ASP A CA 1
ATOM 623 C C . ASP A 1 84 ? -2.093 -3.917 13.872 1.00 79.31 84 ASP A C 1
ATOM 625 O O . ASP A 1 84 ? -3.039 -3.260 13.434 1.00 79.31 84 ASP A O 1
ATOM 629 N N . GLU A 1 85 ? -1.328 -4.662 13.074 1.00 82.69 85 GLU A N 1
ATOM 630 C CA . GLU A 1 85 ? -1.474 -4.749 11.625 1.00 82.69 85 GLU A CA 1
ATOM 631 C C . GLU A 1 85 ? -2.633 -5.663 11.222 1.00 82.69 85 GLU A C 1
ATOM 633 O O . GLU A 1 85 ? -2.714 -6.825 11.628 1.00 82.69 85 GLU A O 1
ATOM 638 N N . LEU A 1 86 ? -3.525 -5.139 10.378 1.00 84.62 86 LEU A N 1
ATOM 639 C CA . LEU A 1 86 ? -4.618 -5.933 9.830 1.00 84.62 86 LEU A CA 1
ATOM 640 C C . LEU A 1 86 ? -4.137 -6.816 8.668 1.00 84.62 86 LEU A C 1
ATOM 642 O O . LEU A 1 86 ? -3.369 -6.349 7.822 1.00 84.62 86 LEU A O 1
ATOM 646 N N . PRO A 1 87 ? -4.628 -8.066 8.567 1.00 84.69 87 PRO A N 1
ATOM 647 C CA . PRO A 1 87 ? -4.271 -8.955 7.471 1.00 84.69 87 PRO A CA 1
ATOM 648 C C . PRO A 1 87 ? -4.736 -8.380 6.127 1.00 84.69 87 PRO A C 1
ATOM 650 O O . PRO A 1 87 ? -5.868 -7.916 5.986 1.00 84.69 87 PRO A O 1
ATOM 653 N N . ALA A 1 88 ? -3.855 -8.428 5.130 1.00 85.62 88 ALA A N 1
ATOM 654 C CA . ALA A 1 88 ? -4.155 -8.015 3.766 1.00 85.62 88 ALA A CA 1
ATOM 655 C C . ALA A 1 88 ? -4.774 -9.182 2.978 1.00 85.62 88 ALA A C 1
ATOM 657 O O . ALA A 1 88 ? -4.067 -10.000 2.391 1.00 85.62 88 ALA A O 1
ATOM 658 N N . ASP A 1 89 ? -6.099 -9.266 2.994 1.00 88.75 89 ASP A N 1
ATOM 659 C CA . ASP A 1 89 ? -6.902 -10.355 2.423 1.00 88.75 89 ASP A CA 1
ATOM 660 C C . ASP A 1 89 ? -7.533 -10.013 1.062 1.00 88.75 89 ASP A C 1
ATOM 662 O O . ASP A 1 89 ? -7.989 -10.899 0.340 1.00 88.75 89 ASP A O 1
ATOM 666 N N . THR A 1 90 ? -7.538 -8.735 0.678 1.00 88.44 90 THR A N 1
ATOM 667 C CA . THR A 1 90 ? -8.129 -8.248 -0.574 1.00 88.44 90 THR A CA 1
ATOM 668 C C . THR A 1 90 ? -7.061 -7.671 -1.493 1.00 88.44 90 THR A C 1
ATOM 670 O O . THR A 1 90 ? -6.125 -7.024 -1.047 1.00 88.44 90 THR A O 1
ATOM 673 N N . THR A 1 91 ? -7.193 -7.857 -2.807 1.00 88.94 91 THR A N 1
ATOM 674 C CA . THR A 1 91 ? -6.282 -7.241 -3.786 1.00 88.94 91 THR A CA 1
ATOM 675 C C . THR A 1 91 ? -6.948 -6.053 -4.470 1.00 88.94 91 THR A C 1
ATOM 677 O O . THR A 1 91 ? -8.094 -6.143 -4.904 1.00 88.94 91 THR A O 1
ATOM 680 N N . VAL A 1 92 ? -6.221 -4.945 -4.606 1.00 88.31 92 VAL A N 1
ATOM 681 C CA . VAL A 1 92 ? -6.672 -3.739 -5.309 1.00 88.31 92 VAL A CA 1
ATOM 682 C C . VAL A 1 92 ? -5.699 -3.394 -6.431 1.00 88.31 92 VAL A C 1
ATOM 684 O O . VAL A 1 92 ? -4.484 -3.489 -6.270 1.00 88.31 92 VAL A O 1
ATOM 687 N N . ILE A 1 93 ? -6.236 -2.963 -7.575 1.00 89.50 93 ILE A N 1
ATOM 688 C CA . ILE A 1 93 ? -5.450 -2.468 -8.710 1.00 89.50 93 ILE A CA 1
ATOM 689 C C . ILE A 1 93 ? -5.294 -0.952 -8.586 1.00 89.50 93 ILE A C 1
ATOM 691 O O . ILE A 1 93 ? -6.267 -0.218 -8.388 1.00 89.50 93 ILE A O 1
ATOM 695 N N . CYS A 1 94 ? -4.066 -0.456 -8.711 1.00 89.19 94 CYS A N 1
ATOM 696 C CA . CYS A 1 94 ? -3.810 0.974 -8.666 1.00 89.19 94 CYS A CA 1
ATOM 697 C C . CYS A 1 94 ? -4.382 1.695 -9.899 1.00 89.19 94 CYS A C 1
ATOM 699 O O . CYS A 1 94 ? -3.959 1.444 -11.030 1.00 89.19 94 CYS A O 1
ATOM 701 N N . ALA A 1 95 ? -5.259 2.671 -9.662 1.00 88.56 95 ALA A N 1
ATOM 702 C CA . ALA A 1 95 ? -5.829 3.553 -10.684 1.00 88.56 95 ALA A CA 1
ATOM 703 C C . ALA A 1 95 ? -4.970 4.807 -10.956 1.00 88.56 95 ALA A C 1
ATOM 705 O O . ALA A 1 95 ? -5.327 5.662 -11.762 1.00 88.56 95 ALA A O 1
ATOM 706 N N . GLY A 1 96 ? -3.839 4.942 -10.262 1.00 85.94 96 GLY A N 1
ATOM 707 C CA . GLY A 1 96 ? -2.942 6.084 -10.361 1.00 85.94 96 GLY A CA 1
ATOM 708 C C . GLY A 1 96 ? -2.037 6.077 -11.588 1.00 85.94 96 GLY A C 1
ATOM 709 O O . GLY A 1 96 ? -2.065 5.188 -12.442 1.00 85.94 96 GLY A O 1
ATOM 710 N N . HIS A 1 97 ? -1.153 7.070 -11.636 1.00 82.44 97 HIS A N 1
ATOM 711 C CA . HIS A 1 97 ? -0.126 7.181 -12.665 1.00 82.44 97 HIS A CA 1
ATOM 712 C C . HIS A 1 97 ? 1.261 7.151 -12.039 1.00 82.44 97 HIS A C 1
ATOM 714 O O . HIS A 1 97 ? 1.543 7.871 -11.082 1.00 82.44 97 HIS A O 1
ATOM 720 N N . ARG A 1 98 ? 2.161 6.354 -12.617 1.00 73.25 98 ARG A N 1
ATOM 721 C CA . ARG A 1 98 ? 3.560 6.316 -12.191 1.00 73.25 98 ARG A CA 1
ATOM 722 C C . ARG A 1 98 ? 4.366 7.322 -12.998 1.00 73.25 98 ARG A C 1
ATOM 724 O O . ARG A 1 98 ? 4.373 7.294 -14.232 1.00 73.25 98 ARG A O 1
ATOM 731 N N . PHE A 1 99 ? 5.104 8.175 -12.299 1.00 64.25 99 PHE A N 1
ATOM 732 C CA . PHE A 1 99 ? 6.109 9.029 -12.916 1.00 64.25 99 PHE A CA 1
ATOM 733 C C . PHE A 1 99 ? 7.410 8.235 -13.050 1.00 64.25 99 PHE A C 1
ATOM 735 O O . PHE A 1 99 ? 8.139 8.059 -12.080 1.00 64.25 99 PHE A O 1
ATOM 742 N N . ARG A 1 100 ? 7.714 7.736 -14.253 1.00 59.44 100 ARG A N 1
ATOM 743 C CA . ARG A 1 100 ? 9.070 7.257 -14.564 1.00 59.44 100 ARG A CA 1
ATOM 744 C C . ARG A 1 100 ? 9.851 8.394 -15.215 1.00 59.44 100 ARG A C 1
ATOM 746 O O . ARG A 1 100 ? 9.446 8.905 -16.261 1.00 59.44 100 ARG A O 1
ATOM 753 N N . ARG A 1 101 ? 10.973 8.785 -14.609 1.00 52.28 101 ARG A N 1
ATOM 754 C CA . ARG A 1 101 ? 11.943 9.696 -15.226 1.00 52.28 101 ARG A CA 1
ATOM 755 C C . ARG A 1 101 ? 12.807 8.861 -16.173 1.00 52.28 101 ARG A C 1
ATOM 757 O O . ARG A 1 101 ? 13.684 8.138 -15.726 1.00 52.28 101 ARG A O 1
ATOM 764 N N . PHE A 1 102 ? 12.507 8.897 -17.469 1.00 47.66 102 PHE A N 1
ATOM 765 C CA . PHE A 1 102 ? 13.360 8.301 -18.502 1.00 47.66 102 PHE A CA 1
ATOM 766 C C . PHE A 1 102 ? 13.990 9.456 -19.288 1.00 47.66 102 PHE A C 1
ATOM 768 O O . PHE A 1 102 ? 13.396 9.991 -20.227 1.00 47.66 102 PHE A O 1
ATOM 775 N N . GLY A 1 103 ? 15.149 9.924 -18.820 1.00 58.03 103 GLY A N 1
ATOM 776 C CA . GLY A 1 103 ? 15.792 11.138 -19.334 1.00 58.03 103 GLY A CA 1
ATOM 777 C C . GLY A 1 103 ? 14.973 12.418 -19.085 1.00 58.03 103 GLY A C 1
ATOM 778 O O . GLY A 1 103 ? 14.343 12.575 -18.038 1.00 58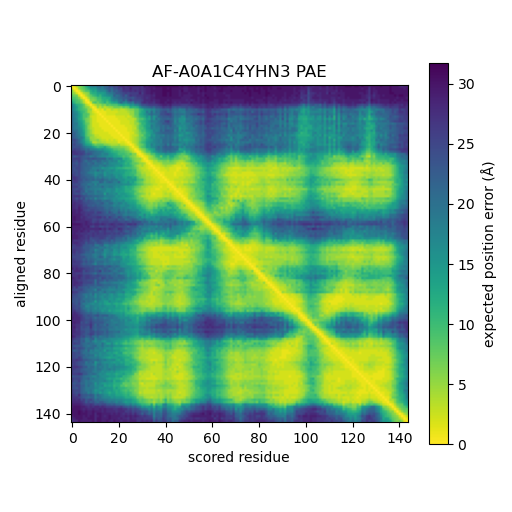.03 103 GLY A O 1
ATOM 779 N N . LEU A 1 104 ? 14.975 13.337 -20.062 1.00 51.19 104 LEU A N 1
ATOM 780 C CA . LEU A 1 104 ? 14.303 14.651 -20.005 1.00 51.19 104 LEU A CA 1
ATOM 781 C C . LEU A 1 104 ? 12.781 14.606 -20.254 1.00 51.19 104 LEU A C 1
ATOM 783 O O . LEU A 1 104 ? 12.099 15.612 -20.060 1.00 51.19 104 LEU A O 1
ATOM 787 N N . ARG A 1 105 ? 12.212 13.469 -20.684 1.00 48.66 105 ARG A N 1
ATOM 788 C CA . ARG A 1 105 ? 10.780 13.371 -21.024 1.00 48.66 105 ARG A CA 1
ATOM 789 C C . ARG A 1 105 ? 9.976 12.734 -19.890 1.00 48.66 105 ARG A C 1
ATOM 791 O O . ARG A 1 105 ? 10.210 11.593 -19.499 1.00 48.66 105 ARG A O 1
ATOM 798 N N . ARG A 1 106 ? 8.967 13.459 -19.397 1.00 54.91 106 ARG A N 1
ATOM 799 C CA . ARG A 1 106 ? 7.969 12.946 -18.446 1.00 54.91 106 ARG A CA 1
ATOM 800 C C . ARG A 1 106 ? 6.908 12.163 -19.222 1.00 54.91 106 ARG A C 1
ATOM 802 O O . ARG A 1 106 ? 6.091 12.767 -19.907 1.00 54.91 106 ARG A O 1
ATOM 809 N N . ARG A 1 107 ? 6.894 10.830 -19.130 1.00 59.28 107 ARG A N 1
ATOM 810 C CA . ARG A 1 107 ? 5.754 10.025 -19.608 1.00 59.28 107 ARG A CA 1
ATOM 811 C C . ARG A 1 107 ? 4.898 9.610 -18.414 1.00 59.28 107 ARG A C 1
ATOM 813 O O . ARG A 1 107 ? 5.388 8.921 -17.523 1.00 59.28 107 ARG A O 1
ATOM 820 N N . ARG A 1 108 ? 3.623 10.016 -18.411 1.00 66.38 108 ARG A N 1
ATOM 821 C CA . ARG A 1 108 ? 2.600 9.465 -17.511 1.00 66.38 108 ARG A CA 1
ATOM 822 C C . ARG A 1 108 ? 2.159 8.119 -18.079 1.00 66.38 108 ARG A C 1
ATOM 824 O O . ARG A 1 108 ? 1.580 8.074 -19.158 1.00 66.38 108 ARG A O 1
ATOM 831 N N . ARG A 1 109 ? 2.462 7.027 -17.382 1.00 74.75 109 ARG A N 1
ATOM 832 C CA . ARG A 1 109 ? 1.829 5.723 -17.627 1.00 74.75 109 ARG A CA 1
ATOM 833 C C . ARG A 1 109 ? 0.895 5.423 -16.464 1.00 74.75 109 ARG A C 1
ATOM 835 O O . ARG A 1 109 ? 1.188 5.827 -15.338 1.00 74.75 109 ARG A O 1
ATOM 842 N N . ALA A 1 110 ? -0.220 4.751 -16.739 1.00 83.12 110 ALA A N 1
ATOM 843 C CA . ALA A 1 110 ? -1.021 4.141 -15.683 1.00 83.12 110 ALA A CA 1
ATOM 844 C C . ALA A 1 110 ? -0.118 3.237 -14.828 1.00 83.12 110 ALA A C 1
ATOM 846 O O . ALA A 1 110 ? 0.811 2.619 -15.355 1.00 83.12 110 ALA A O 1
ATOM 847 N N . CYS A 1 111 ? -0.328 3.247 -13.512 1.00 83.44 111 CYS A N 1
ATOM 848 C CA . CYS A 1 111 ? 0.405 2.370 -12.609 1.00 83.44 111 CYS A CA 1
ATOM 849 C C . CYS A 1 111 ? -0.081 0.931 -12.777 1.00 83.44 111 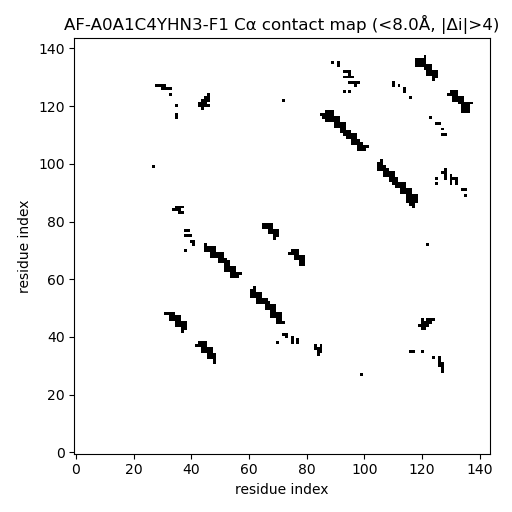CYS A C 1
ATOM 851 O O . CYS A 1 111 ? 0.750 0.058 -12.991 1.00 83.44 111 CYS A O 1
ATOM 853 N N . SER A 1 112 ? -1.405 0.716 -12.711 1.00 84.00 112 SER A N 1
ATOM 854 C CA . SER A 1 112 ? -2.088 -0.573 -12.930 1.00 84.00 112 SER A CA 1
ATOM 855 C C . SER A 1 112 ? -1.532 -1.758 -12.130 1.00 84.00 112 SER A C 1
ATOM 857 O O . SER A 1 112 ? -1.757 -2.905 -12.490 1.00 84.00 112 SER A O 1
ATOM 859 N N . GLU A 1 113 ? -0.801 -1.487 -11.051 1.00 86.19 113 GLU A N 1
ATOM 860 C CA . GLU A 1 113 ? -0.160 -2.515 -10.238 1.00 86.19 113 GLU A CA 1
ATOM 861 C C . GLU A 1 113 ? -1.150 -3.038 -9.197 1.00 86.19 113 GLU A C 1
ATOM 863 O O . GLU A 1 113 ? -1.886 -2.247 -8.597 1.00 86.19 113 GLU A O 1
ATOM 868 N N . ALA A 1 114 ? -1.170 -4.352 -8.993 1.00 86.94 114 ALA A N 1
ATOM 869 C CA . ALA A 1 114 ? -2.020 -5.005 -8.008 1.00 86.94 114 ALA A CA 1
ATOM 870 C C . ALA A 1 114 ? -1.283 -5.140 -6.668 1.00 86.94 114 ALA A C 1
ATOM 872 O O . ALA A 1 114 ? -0.131 -5.565 -6.637 1.00 86.94 114 ALA A O 1
ATOM 873 N N . PHE A 1 115 ? -1.943 -4.794 -5.562 1.00 88.25 115 PHE A N 1
ATOM 874 C CA . PHE A 1 115 ? -1.411 -4.943 -4.205 1.00 88.25 115 PHE A CA 1
ATOM 875 C C . PHE A 1 115 ? -2.465 -5.455 -3.237 1.00 88.25 115 PHE A C 1
ATOM 877 O O . PHE A 1 115 ? -3.652 -5.172 -3.395 1.00 88.25 115 PHE A O 1
ATOM 884 N N . ALA A 1 116 ? -2.003 -6.175 -2.218 1.00 89.06 116 ALA A N 1
ATOM 885 C CA . ALA A 1 116 ? -2.842 -6.649 -1.133 1.00 89.06 116 ALA A CA 1
ATOM 886 C C . ALA A 1 116 ? -3.115 -5.525 -0.120 1.00 89.06 116 ALA A C 1
ATOM 888 O O . ALA A 1 116 ? -2.225 -4.740 0.217 1.00 89.06 116 ALA A O 1
ATOM 889 N N . VAL A 1 117 ? -4.356 -5.454 0.350 1.00 89.12 117 VAL A N 1
ATOM 890 C CA . VAL A 1 117 ? -4.871 -4.515 1.350 1.00 89.12 117 VAL A CA 1
ATOM 891 C C . VAL A 1 117 ? -5.932 -5.216 2.206 1.00 89.12 117 VAL A C 1
ATOM 893 O O . VAL A 1 117 ? -6.570 -6.156 1.727 1.00 89.12 117 VAL A O 1
ATOM 896 N N . PRO A 1 118 ? -6.184 -4.765 3.442 1.00 88.94 118 PRO A N 1
ATOM 897 C CA . PRO A 1 118 ? -7.311 -5.268 4.220 1.00 88.94 118 PRO A CA 1
ATOM 898 C C . PRO A 1 118 ? -8.652 -4.904 3.575 1.00 88.94 118 PRO A C 1
ATOM 900 O O . PRO A 1 118 ? -8.837 -3.770 3.120 1.00 88.94 118 PRO A O 1
ATOM 903 N N . ALA A 1 119 ? -9.623 -5.816 3.607 1.00 87.75 119 ALA A N 1
ATOM 904 C CA . ALA A 1 119 ? -10.982 -5.585 3.107 1.00 87.75 119 ALA A CA 1
ATOM 905 C C . ALA A 1 119 ? -11.666 -4.366 3.760 1.00 87.75 119 ALA A C 1
ATOM 907 O O . ALA A 1 119 ? -12.423 -3.634 3.118 1.00 87.75 119 ALA A O 1
ATOM 908 N N . ALA A 1 120 ? -11.362 -4.120 5.037 1.00 87.25 120 ALA A N 1
ATOM 909 C CA . ALA A 1 120 ? -11.894 -2.998 5.806 1.00 87.25 120 ALA A CA 1
ATOM 910 C C . ALA A 1 120 ? -11.246 -1.644 5.460 1.00 87.25 120 ALA A C 1
ATOM 912 O O . ALA A 1 120 ? -11.716 -0.608 5.934 1.00 87.25 120 ALA A O 1
ATOM 913 N N . ALA A 1 121 ? -10.172 -1.621 4.660 1.00 86.75 121 ALA A N 1
ATOM 914 C CA . ALA A 1 121 ? -9.472 -0.386 4.340 1.00 86.75 121 ALA A CA 1
ATOM 915 C C . ALA A 1 121 ? -10.383 0.571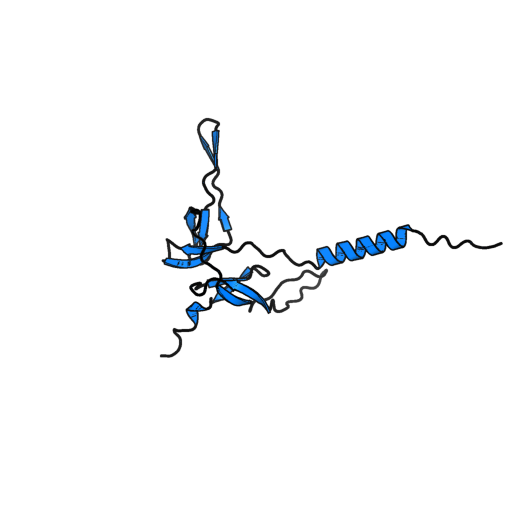 3.559 1.00 86.75 121 ALA A C 1
ATOM 917 O O . ALA A 1 121 ? -10.901 0.252 2.486 1.00 86.75 121 ALA A O 1
ATOM 918 N N . VAL A 1 122 ? -10.554 1.779 4.092 1.00 87.50 122 VAL A N 1
ATOM 919 C CA . VAL A 1 122 ? -11.396 2.826 3.489 1.00 87.50 122 VAL A CA 1
ATOM 920 C C . VAL A 1 122 ? -10.607 3.648 2.471 1.00 87.50 122 VAL A C 1
ATOM 922 O O . VAL A 1 122 ? -11.152 4.108 1.462 1.00 87.50 122 VAL A O 1
ATOM 925 N N . LEU A 1 123 ? -9.313 3.818 2.736 1.00 87.44 123 LEU A N 1
ATOM 926 C CA . LEU A 1 123 ? -8.352 4.524 1.902 1.00 87.44 123 LEU A CA 1
ATOM 927 C C . LEU A 1 123 ? -7.126 3.634 1.731 1.00 87.44 123 LEU A C 1
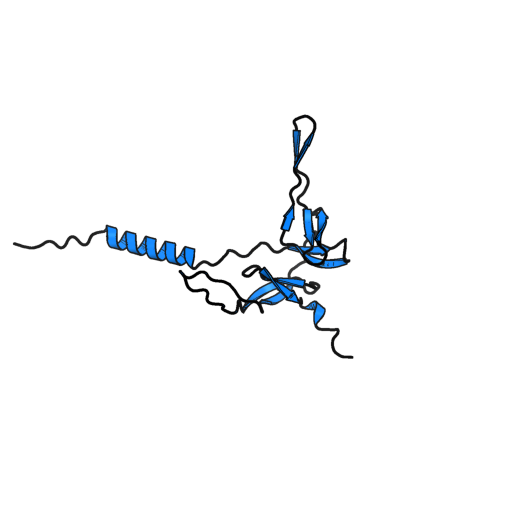ATOM 929 O O . LEU A 1 123 ? -6.538 3.201 2.722 1.00 87.44 123 LEU A O 1
ATOM 933 N N . VAL A 1 124 ? -6.727 3.404 0.484 1.00 90.00 124 VAL A N 1
ATOM 934 C CA . VAL A 1 124 ? -5.551 2.603 0.149 1.00 90.00 124 VAL A CA 1
ATOM 935 C C . VAL A 1 124 ? -4.520 3.458 -0.571 1.00 90.00 124 VAL A C 1
ATOM 937 O O . VAL A 1 124 ? -4.860 4.353 -1.353 1.00 90.00 124 VAL A O 1
ATOM 940 N N . VAL A 1 125 ? -3.248 3.193 -0.293 1.00 89.00 125 VAL A N 1
ATOM 941 C CA . VAL A 1 125 ? -2.124 3.896 -0.917 1.00 89.00 125 VAL A CA 1
ATOM 942 C C . VAL A 1 125 ? -1.332 2.905 -1.743 1.00 89.00 125 VAL A C 1
ATOM 944 O O . VAL A 1 125 ? -0.873 1.886 -1.239 1.00 89.00 125 VAL A O 1
ATOM 947 N N . CYS A 1 126 ? -1.168 3.219 -3.024 1.00 87.12 126 CYS A N 1
ATOM 948 C CA . CYS A 1 126 ? -0.353 2.417 -3.921 1.00 87.12 126 CYS A CA 1
ATOM 949 C C . CYS A 1 126 ? 1.133 2.503 -3.519 1.00 87.12 126 CYS A C 1
ATOM 951 O O . CYS A 1 126 ? 1.699 3.602 -3.572 1.00 87.12 126 CYS A O 1
ATOM 953 N N . PRO A 1 127 ? 1.806 1.380 -3.208 1.00 84.62 127 PRO A N 1
ATOM 954 C CA . PRO A 1 127 ? 3.196 1.401 -2.755 1.00 84.62 127 PRO A CA 1
ATOM 955 C C . PRO A 1 127 ? 4.194 1.808 -3.853 1.00 84.62 127 PRO A C 1
ATOM 957 O O . PRO A 1 127 ? 5.339 2.129 -3.549 1.00 84.62 127 PRO A O 1
ATOM 960 N N . TRP A 1 128 ? 3.779 1.845 -5.127 1.00 82.31 128 TRP A N 1
ATOM 961 C CA . TRP A 1 128 ? 4.662 2.171 -6.259 1.00 82.31 128 TRP A CA 1
ATOM 962 C C . TRP A 1 128 ? 4.569 3.608 -6.763 1.00 82.31 128 TRP A C 1
ATOM 964 O O . TRP A 1 128 ? 5.536 4.116 -7.340 1.00 82.31 128 TRP A O 1
ATOM 974 N N . CYS A 1 129 ? 3.403 4.243 -6.641 1.00 83.81 129 CYS A N 1
ATOM 975 C CA . CYS A 1 129 ? 3.179 5.604 -7.138 1.00 83.81 129 CYS A CA 1
ATOM 976 C C . CYS A 1 129 ? 2.557 6.544 -6.104 1.00 83.81 129 CYS A C 1
ATOM 978 O O . CYS A 1 129 ? 2.273 7.692 -6.442 1.00 83.81 129 CYS A O 1
ATOM 980 N N . VAL A 1 130 ? 2.351 6.075 -4.867 1.00 84.75 130 VAL A N 1
ATOM 981 C CA . VAL A 1 130 ? 1.838 6.861 -3.729 1.00 84.75 130 VAL A CA 1
ATOM 982 C C . VAL A 1 130 ? 0.460 7.472 -4.009 1.00 84.75 130 VAL A C 1
ATOM 984 O O . VAL A 1 130 ? 0.017 8.417 -3.364 1.00 84.75 130 VAL A O 1
ATOM 987 N N . THR A 1 131 ? -0.252 6.943 -5.007 1.00 86.50 131 THR A N 1
ATOM 988 C CA . THR A 1 131 ? -1.612 7.385 -5.297 1.00 86.50 131 THR A CA 1
ATOM 989 C C . THR A 1 131 ? -2.530 6.890 -4.193 1.00 86.50 131 THR A C 1
ATOM 991 O O . THR A 1 131 ? -2.585 5.690 -3.920 1.00 86.50 131 THR A O 1
ATOM 994 N N . ARG A 1 132 ? -3.243 7.836 -3.581 1.00 89.38 132 ARG A N 1
ATOM 995 C CA . ARG A 1 132 ? -4.334 7.585 -2.645 1.00 89.38 132 ARG A CA 1
ATOM 996 C C . ARG A 1 132 ? -5.595 7.286 -3.452 1.00 89.38 132 ARG A C 1
ATOM 998 O O . ARG A 1 132 ? -5.945 8.061 -4.341 1.00 89.38 132 ARG A O 1
ATOM 1005 N N . GLN A 1 133 ? -6.263 6.180 -3.159 1.00 89.50 133 GLN A N 1
ATOM 1006 C CA . GLN A 1 133 ? -7.513 5.801 -3.815 1.00 89.50 133 GLN A CA 1
ATOM 1007 C C . GLN A 1 133 ? -8.479 5.166 -2.812 1.00 89.50 133 GLN A C 1
ATOM 1009 O O . GLN A 1 133 ? -8.083 4.773 -1.713 1.00 89.50 133 GLN A O 1
ATOM 1014 N N . ALA A 1 134 ? -9.759 5.107 -3.176 1.00 88.88 134 ALA A N 1
ATOM 1015 C CA . ALA A 1 134 ? -10.763 4.451 -2.351 1.00 88.88 134 ALA A CA 1
ATOM 1016 C C . ALA A 1 134 ? -10.411 2.969 -2.169 1.00 88.88 134 ALA A C 1
ATOM 1018 O O . ALA A 1 134 ? -9.963 2.309 -3.111 1.00 88.88 134 ALA A O 1
ATOM 1019 N N . GLY A 1 135 ? -10.577 2.475 -0.945 1.00 84.38 135 GLY A N 1
ATOM 1020 C CA . GLY A 1 135 ? -10.418 1.061 -0.646 1.00 84.38 135 GLY A CA 1
ATOM 1021 C C . GLY A 1 135 ? -11.680 0.245 -0.951 1.00 84.38 135 GLY A C 1
ATOM 1022 O O . GLY A 1 135 ? -12.739 0.812 -1.243 1.00 84.38 135 GLY A O 1
ATOM 1023 N N . PRO A 1 136 ? -11.579 -1.091 -0.881 1.00 82.50 136 PRO A N 1
ATOM 1024 C CA . PRO A 1 136 ? -12.651 -2.004 -1.275 1.00 82.50 136 PRO A CA 1
ATOM 1025 C C . PRO A 1 136 ? -13.940 -1.796 -0.461 1.00 82.50 136 PRO A C 1
ATOM 1027 O O . PRO A 1 136 ? -15.035 -1.875 -1.016 1.00 82.50 136 PRO A O 1
ATOM 1030 N N . GLY A 1 137 ? -13.829 -1.417 0.818 1.00 67.38 137 GLY A N 1
ATOM 1031 C CA . GLY A 1 137 ? -14.975 -1.188 1.704 1.00 67.38 137 GLY A CA 1
ATOM 1032 C C . GLY A 1 137 ? -15.856 0.027 1.371 1.00 67.38 137 GLY A C 1
ATOM 1033 O O . GLY A 1 137 ? -16.918 0.182 1.970 1.00 67.38 137 GLY A O 1
ATOM 1034 N N . ARG A 1 138 ? -15.465 0.905 0.430 1.00 61.19 138 ARG A N 1
ATOM 1035 C CA . ARG A 1 138 ? -16.260 2.101 0.065 1.00 61.19 138 ARG A CA 1
ATOM 1036 C C . ARG A 1 138 ? -17.329 1.867 -1.006 1.00 61.19 138 ARG A C 1
ATOM 1038 O O . ARG A 1 138 ? -18.161 2.749 -1.209 1.00 61.19 138 ARG A O 1
ATOM 1045 N N . HIS A 1 139 ? -17.337 0.721 -1.685 1.00 50.44 139 HIS A N 1
ATOM 1046 C CA . HIS A 1 139 ? -18.216 0.508 -2.843 1.00 50.44 139 HIS A CA 1
ATOM 1047 C C . HIS A 1 139 ? -19.677 0.154 -2.506 1.00 50.44 139 HIS A C 1
ATOM 1049 O O . HIS A 1 139 ? -20.497 0.061 -3.411 1.00 50.44 139 HIS A O 1
ATOM 1055 N N . SER A 1 140 ? -20.048 0.025 -1.230 1.00 43.72 140 SER A N 1
ATOM 1056 C CA . SER A 1 140 ? -21.391 -0.410 -0.805 1.00 43.72 140 SER A CA 1
ATOM 1057 C C . SER A 1 140 ? -22.349 0.713 -0.360 1.00 43.72 140 SER A C 1
ATOM 1059 O O . SER A 1 140 ? -23.401 0.418 0.200 1.00 43.72 140 SER A O 1
ATOM 1061 N N . ARG A 1 141 ? -22.051 2.001 -0.610 1.00 43.19 141 ARG A N 1
ATOM 1062 C CA . ARG A 1 141 ? -22.933 3.135 -0.219 1.00 43.19 141 ARG A CA 1
ATOM 1063 C C . ARG A 1 141 ? -23.308 4.126 -1.335 1.00 43.19 141 ARG A C 1
ATOM 1065 O O . ARG A 1 141 ? -23.585 5.285 -1.051 1.00 43.19 141 ARG A O 1
ATOM 1072 N N . GLN A 1 142 ? -23.348 3.700 -2.597 1.00 38.38 142 GLN A N 1
ATOM 1073 C CA . GLN A 1 142 ? -23.908 4.513 -3.694 1.00 38.38 142 GLN A CA 1
ATOM 1074 C C . GLN A 1 142 ? -24.939 3.723 -4.510 1.00 38.38 142 GLN A C 1
ATOM 1076 O O . GLN A 1 142 ? -24.785 3.524 -5.709 1.00 38.38 142 GLN A O 1
ATOM 1081 N N . ALA A 1 143 ? -25.978 3.238 -3.832 1.00 35.44 143 ALA A N 1
ATOM 1082 C CA . ALA A 1 143 ? -27.214 2.769 -4.452 1.00 35.44 143 ALA A CA 1
ATOM 1083 C C . ALA A 1 143 ? -28.364 2.979 -3.453 1.00 35.44 143 ALA A C 1
ATOM 1085 O O . ALA A 1 143 ? -28.813 2.043 -2.795 1.00 35.44 143 ALA A O 1
ATOM 1086 N N . MET A 1 144 ? -28.760 4.238 -3.279 1.00 34.56 144 MET A N 1
ATOM 1087 C CA . MET A 1 144 ? -30.066 4.649 -2.757 1.00 34.56 144 MET A CA 1
ATOM 1088 C C . MET A 1 144 ? -30.569 5.784 -3.634 1.00 34.56 144 MET A C 1
ATOM 1090 O O . MET A 1 144 ? -29.730 6.652 -3.970 1.00 34.56 144 MET A O 1
#

Secondary structure (DSSP, 8-state):
--------HHHHHHHHHHHHHHHHHHS-SPPP--EEEE-TTT-SEEEE-EEE--EEEETTEEEEPPPEEEPTTT--EEE--TT-PPP--EEEE--SEEEEEETTEEEEEE---EEEE-TTEEEEE-TTT--EEE-GGGTTS---

Organism: NCBI:txid262898